Protein AF-A0A8X6FS69-F1 (afdb_monomer)

Structure (mmCIF, N/CA/C/O backbone):
data_AF-A0A8X6FS69-F1
#
_entry.id   AF-A0A8X6FS69-F1
#
loop_
_atom_site.group_PDB
_atom_site.id
_atom_site.type_symbol
_atom_site.label_atom_id
_atom_site.label_alt_id
_atom_site.label_comp_id
_atom_site.label_asym_id
_atom_site.label_entity_id
_atom_site.label_seq_id
_atom_site.pdbx_PDB_ins_code
_atom_site.Cartn_x
_atom_site.Cartn_y
_atom_site.Cartn_z
_atom_site.occupancy
_atom_site.B_iso_or_equiv
_atom_site.auth_seq_id
_atom_site.auth_comp_id
_atom_site.auth_asym_id
_atom_site.auth_atom_id
_atom_site.pdbx_PDB_model_num
ATOM 1 N N . MET A 1 1 ? 28.037 34.145 1.547 1.00 61.59 1 MET A N 1
ATOM 2 C CA . MET A 1 1 ? 29.181 33.397 0.979 1.00 61.59 1 MET A CA 1
ATOM 3 C C . MET A 1 1 ? 28.769 32.891 -0.392 1.00 61.59 1 MET A C 1
ATOM 5 O O . MET A 1 1 ? 27.636 32.428 -0.486 1.00 61.59 1 MET A O 1
ATOM 9 N N . PRO A 1 2 ? 29.599 33.020 -1.438 1.00 73.75 2 PRO A N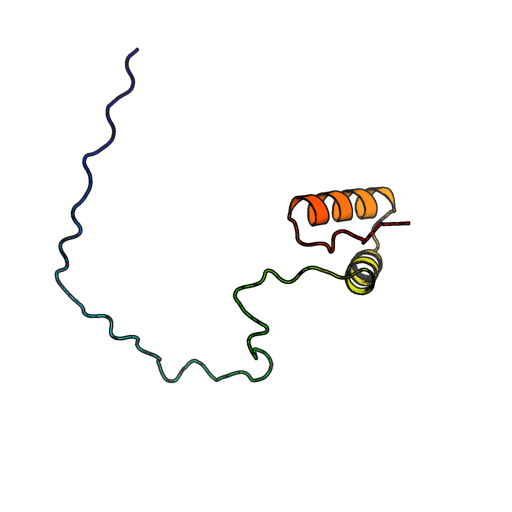 1
ATOM 10 C CA . PRO A 1 2 ? 29.268 32.460 -2.743 1.00 73.75 2 PRO A CA 1
ATOM 11 C C . PRO A 1 2 ? 29.399 30.932 -2.715 1.00 73.75 2 PRO A C 1
ATOM 13 O O . PRO A 1 2 ? 30.211 30.385 -1.966 1.00 73.75 2 PRO A O 1
ATOM 16 N N . ILE A 1 3 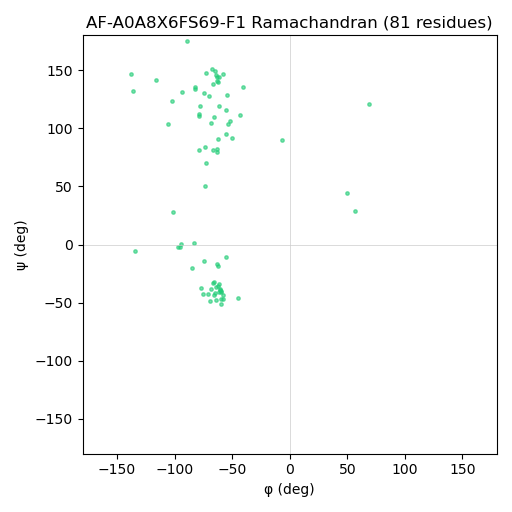? 28.563 30.261 -3.503 1.00 73.62 3 ILE A N 1
ATOM 17 C CA . ILE A 1 3 ? 28.561 28.804 -3.647 1.00 73.62 3 ILE A CA 1
ATOM 18 C C . ILE A 1 3 ? 29.663 28.431 -4.656 1.00 73.62 3 ILE A C 1
ATOM 20 O O . ILE A 1 3 ? 29.772 29.118 -5.673 1.00 73.62 3 ILE A O 1
ATOM 24 N N . PRO A 1 4 ? 30.487 27.397 -4.401 1.00 79.31 4 PRO A N 1
ATOM 25 C CA . PRO A 1 4 ? 31.486 26.929 -5.361 1.00 79.31 4 PRO A CA 1
ATOM 26 C C . PRO A 1 4 ? 30.845 26.425 -6.659 1.00 79.31 4 PRO A C 1
ATOM 28 O O . PRO A 1 4 ? 29.826 25.734 -6.620 1.00 79.31 4 PRO A O 1
ATOM 31 N N . ASP A 1 5 ? 31.461 26.746 -7.798 1.00 79.75 5 ASP A N 1
ATOM 32 C CA . ASP A 1 5 ? 31.005 26.282 -9.108 1.00 79.75 5 ASP A CA 1
ATOM 33 C C . ASP A 1 5 ? 31.091 24.756 -9.242 1.00 79.75 5 ASP A C 1
ATOM 35 O O . ASP A 1 5 ? 31.989 24.099 -8.708 1.00 79.75 5 ASP A O 1
ATOM 39 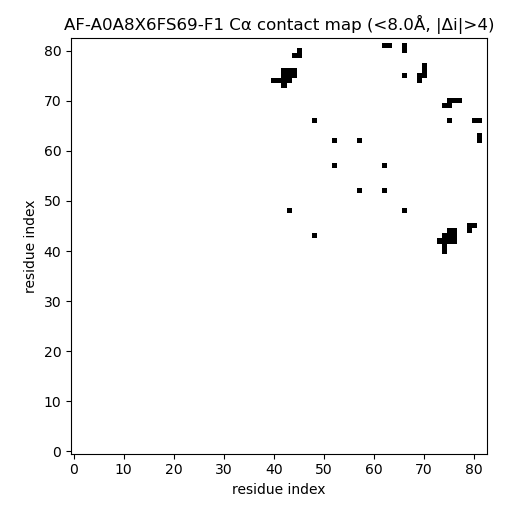N N . HIS A 1 6 ? 30.137 24.192 -9.982 1.00 75.50 6 HIS A N 1
ATOM 40 C CA . HIS A 1 6 ? 30.065 22.760 -10.241 1.00 75.50 6 HIS A CA 1
ATOM 41 C C . HIS A 1 6 ? 31.242 22.284 -11.117 1.00 75.50 6 HIS A C 1
ATOM 43 O O . HIS A 1 6 ? 31.760 23.042 -11.944 1.00 75.50 6 HIS A O 1
ATOM 49 N N . PRO A 1 7 ? 31.672 21.018 -10.973 1.00 79.19 7 PRO A N 1
ATOM 50 C CA . PRO A 1 7 ? 32.739 20.459 -11.794 1.00 79.19 7 PRO A CA 1
ATOM 51 C C . PRO A 1 7 ? 32.361 20.450 -13.281 1.00 79.19 7 PRO A C 1
ATOM 53 O O . PRO A 1 7 ? 31.208 20.223 -13.651 1.00 79.19 7 PRO A O 1
ATOM 56 N N . LYS A 1 8 ? 33.354 20.684 -14.147 1.00 80.69 8 LYS A N 1
ATOM 57 C CA . LYS A 1 8 ? 33.176 20.666 -15.605 1.00 80.69 8 LYS A CA 1
ATOM 58 C C . LYS A 1 8 ? 32.762 19.267 -16.071 1.00 80.69 8 LYS A C 1
ATOM 60 O O . LYS A 1 8 ? 33.222 18.268 -15.521 1.00 80.69 8 LYS A O 1
ATOM 65 N N . LYS A 1 9 ? 31.897 19.217 -17.090 1.00 76.88 9 LYS A N 1
ATOM 66 C CA . LYS A 1 9 ? 31.387 17.974 -17.684 1.00 76.88 9 LYS A CA 1
ATOM 67 C C . LYS A 1 9 ? 32.549 17.076 -18.106 1.00 76.88 9 LYS A C 1
ATOM 69 O O . LYS A 1 9 ? 33.454 17.519 -18.808 1.00 76.88 9 LYS A O 1
ATOM 74 N N . TYR A 1 10 ? 32.499 15.831 -17.664 1.00 67.38 10 TYR A N 1
ATOM 75 C CA . TYR A 1 10 ? 33.413 14.774 -18.067 1.00 67.38 10 TYR A CA 1
ATOM 76 C C . TYR A 1 10 ? 32.997 14.280 -19.456 1.00 67.38 10 TYR A C 1
ATOM 78 O O . TYR A 1 10 ? 31.872 13.814 -19.638 1.00 67.38 10 TYR A O 1
ATOM 86 N N . GLU A 1 11 ? 33.891 14.399 -20.438 1.00 70.44 11 GLU A N 1
ATOM 87 C CA . GLU A 1 11 ? 33.788 13.636 -21.680 1.00 70.44 11 GLU A CA 1
ATOM 88 C C . GLU A 1 11 ? 34.288 12.226 -21.388 1.00 70.44 11 GLU A C 1
ATOM 90 O O . GLU A 1 11 ? 35.456 12.010 -21.065 1.00 70.44 11 GLU A O 1
ATOM 95 N N . ILE A 1 12 ? 33.368 11.269 -21.440 1.00 71.00 12 ILE A N 1
ATOM 96 C CA . ILE A 1 12 ? 33.698 9.853 -21.345 1.00 71.00 12 ILE A CA 1
ATOM 97 C C . ILE A 1 12 ? 34.450 9.509 -22.631 1.00 71.00 12 ILE A C 1
ATOM 99 O O . ILE A 1 12 ? 33.849 9.414 -23.703 1.00 71.00 12 ILE A O 1
ATOM 103 N N . VAL A 1 13 ? 35.770 9.366 -22.532 1.00 62.56 13 VAL A N 1
ATOM 104 C CA . VAL A 1 13 ? 36.587 8.813 -23.612 1.00 62.56 13 VAL A CA 1
ATOM 105 C C . VAL A 1 13 ? 36.167 7.352 -23.764 1.00 62.56 13 VAL A C 1
ATOM 107 O O . VAL A 1 13 ? 36.386 6.544 -22.863 1.00 62.56 13 VAL A O 1
ATOM 110 N N . LYS A 1 14 ? 35.490 7.040 -24.875 1.00 62.00 14 LYS A N 1
ATOM 111 C CA . LYS A 1 14 ? 35.093 5.680 -25.262 1.00 62.00 14 LYS A CA 1
ATOM 112 C C . LYS A 1 14 ? 36.321 4.899 -25.726 1.00 62.00 14 LYS A C 1
ATOM 114 O O . LYS A 1 14 ? 36.467 4.625 -26.911 1.00 62.00 14 LYS A O 1
ATOM 119 N N . ASP A 1 15 ? 37.195 4.566 -24.794 1.00 64.69 15 ASP A N 1
ATOM 120 C CA . ASP A 1 15 ? 38.274 3.619 -25.029 1.00 64.69 15 ASP A CA 1
ATOM 121 C C . ASP A 1 15 ? 37.910 2.303 -24.322 1.00 64.69 15 ASP A C 1
ATOM 123 O O . ASP A 1 15 ? 38.044 2.194 -23.105 1.00 64.69 15 ASP A O 1
ATOM 127 N N . TYR A 1 16 ? 37.479 1.327 -25.142 1.00 56.28 16 TYR A N 1
ATOM 128 C CA . TYR A 1 16 ? 37.248 -0.109 -24.866 1.00 56.28 16 TYR A CA 1
ATOM 129 C C . TYR A 1 16 ? 36.049 -0.405 -23.933 1.00 56.28 16 TYR A C 1
ATOM 131 O O . TYR A 1 16 ? 36.011 0.058 -22.804 1.00 56.28 16 TYR A O 1
ATOM 139 N N . VAL A 1 17 ? 35.005 -1.163 -24.279 1.00 52.59 17 VAL A N 1
ATOM 140 C CA . VAL A 1 17 ? 34.746 -2.214 -25.275 1.00 52.59 17 VAL A CA 1
ATOM 141 C C . VAL A 1 17 ? 33.356 -1.941 -25.866 1.00 52.59 17 VAL A C 1
ATOM 143 O O . VAL A 1 17 ? 32.475 -1.434 -25.175 1.00 52.59 17 VAL A O 1
ATOM 146 N N . GLU A 1 18 ? 33.159 -2.247 -27.145 1.00 53.81 18 GLU A N 1
ATOM 147 C CA . GLU A 1 18 ? 31.825 -2.410 -27.719 1.00 53.81 18 GLU A CA 1
ATOM 148 C C . GLU A 1 18 ? 31.173 -3.587 -26.985 1.00 53.81 18 GLU A C 1
ATOM 150 O O . GLU A 1 18 ? 31.404 -4.746 -27.318 1.00 53.81 18 GLU A O 1
ATOM 155 N N . GLU A 1 19 ? 30.459 -3.303 -25.894 1.00 50.62 19 GLU A N 1
ATOM 156 C CA . GLU A 1 19 ? 29.511 -4.249 -25.319 1.00 50.62 19 GLU A CA 1
ATOM 157 C C . GLU A 1 19 ? 28.391 -4.386 -26.356 1.00 50.62 19 GLU A C 1
ATOM 159 O O . GLU A 1 19 ? 27.357 -3.722 -26.288 1.00 50.62 19 GLU A O 1
ATOM 164 N N . GLU A 1 20 ? 28.642 -5.219 -27.374 1.00 52.44 20 GLU A N 1
ATOM 165 C CA . GLU A 1 20 ? 27.582 -5.996 -27.998 1.00 52.44 20 GLU A CA 1
ATOM 166 C C . GLU A 1 20 ? 26.688 -6.495 -26.866 1.00 52.44 20 GLU A C 1
ATOM 168 O O . GLU A 1 20 ? 27.194 -6.934 -25.828 1.00 52.44 20 GLU A O 1
ATOM 173 N N . GLU A 1 21 ? 25.374 -6.395 -27.050 1.00 52.41 21 GLU A N 1
ATOM 174 C CA . GLU A 1 21 ? 24.392 -7.032 -26.186 1.00 52.41 21 GLU A CA 1
ATOM 175 C C . GLU A 1 21 ? 24.771 -8.508 -26.034 1.00 52.41 21 GLU A C 1
ATOM 177 O O . GLU A 1 21 ? 24.385 -9.366 -26.830 1.00 52.41 21 GLU A O 1
ATOM 182 N N . PHE A 1 22 ? 25.558 -8.825 -25.007 1.00 41.94 22 PHE A N 1
ATOM 183 C CA . PHE A 1 22 ? 25.791 -10.188 -24.600 1.00 41.94 22 PHE A CA 1
ATOM 184 C C . PHE A 1 22 ? 24.495 -10.620 -23.934 1.00 41.94 22 PHE A C 1
ATOM 186 O O . PHE A 1 22 ? 24.338 -10.573 -22.712 1.00 41.94 22 PHE A O 1
ATOM 193 N N . ILE A 1 23 ? 23.546 -11.046 -24.768 1.00 53.06 23 ILE A N 1
ATOM 194 C CA . ILE A 1 23 ? 22.521 -12.002 -24.382 1.00 53.06 23 ILE A CA 1
ATOM 195 C C . ILE A 1 23 ? 23.299 -13.273 -24.040 1.00 53.06 23 ILE A C 1
ATOM 197 O O . ILE A 1 23 ? 23.480 -14.178 -24.856 1.00 53.06 23 ILE A O 1
ATOM 201 N N . GLY A 1 24 ? 23.872 -13.297 -22.839 1.00 44.97 24 GLY A N 1
ATOM 202 C CA . GLY A 1 24 ? 24.516 -14.484 -22.324 1.00 44.97 24 GLY A CA 1
ATOM 203 C C . GLY A 1 24 ? 23.495 -15.619 -22.292 1.00 44.97 24 GLY A C 1
ATOM 204 O O . GLY A 1 24 ? 22.315 -15.367 -22.027 1.00 44.97 24 GLY A O 1
ATOM 205 N N . PRO A 1 25 ? 23.911 -16.877 -22.506 1.00 51.19 25 PRO A N 1
ATOM 206 C CA . PRO A 1 25 ? 23.036 -18.046 -22.411 1.00 51.19 25 PRO A CA 1
ATOM 207 C C . PRO A 1 25 ? 22.712 -18.378 -20.939 1.00 51.19 25 PRO A C 1
ATOM 209 O O . PRO A 1 25 ? 22.902 -19.500 -20.479 1.00 51.19 25 PRO A O 1
ATOM 212 N N . GLY A 1 26 ? 22.281 -17.372 -20.179 1.00 51.31 26 GLY A N 1
ATOM 213 C CA . GLY A 1 26 ? 21.951 -17.432 -18.758 1.00 51.31 26 GLY A CA 1
ATOM 214 C C . GLY A 1 26 ? 20.637 -16.737 -18.402 1.00 51.31 26 GLY A C 1
ATOM 215 O O . GLY A 1 26 ? 20.188 -16.868 -17.270 1.00 51.31 26 GLY A O 1
ATOM 216 N N . ALA A 1 27 ? 19.977 -16.059 -19.347 1.00 57.53 27 ALA A N 1
ATOM 217 C CA . ALA A 1 27 ? 18.550 -15.801 -19.224 1.00 57.53 27 ALA A CA 1
ATOM 218 C C . ALA A 1 27 ? 17.831 -17.095 -19.619 1.00 57.53 27 ALA A C 1
ATOM 220 O O . ALA A 1 27 ? 17.425 -17.276 -20.767 1.00 57.53 27 ALA A O 1
ATOM 221 N N . SER A 1 28 ? 17.738 -18.041 -1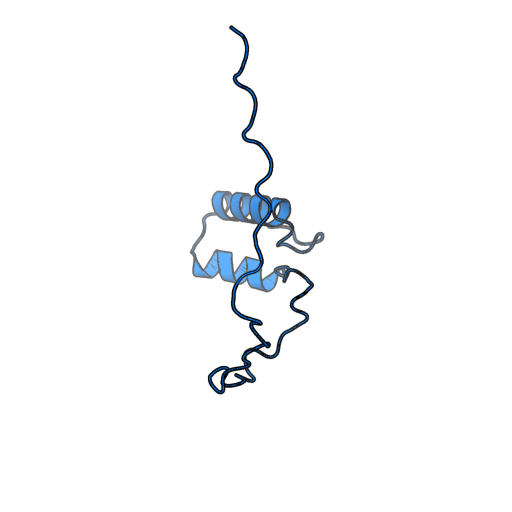8.680 1.00 59.19 28 SER A N 1
ATOM 222 C CA . SER A 1 28 ? 16.682 -19.045 -18.739 1.00 59.19 28 SER A CA 1
ATOM 223 C C . SER A 1 28 ? 15.389 -18.253 -18.839 1.00 59.19 28 SER A C 1
ATOM 225 O O . SER A 1 28 ? 14.997 -17.603 -17.875 1.00 59.19 28 SER A O 1
ATOM 227 N N . HIS A 1 29 ? 14.832 -18.204 -20.045 1.00 59.06 29 HIS A N 1
ATOM 228 C CA . HIS A 1 29 ? 13.520 -17.657 -20.319 1.00 59.06 29 HIS A CA 1
ATOM 229 C C . HIS A 1 29 ? 12.558 -18.417 -19.413 1.00 59.06 29 HIS A C 1
ATOM 231 O O . HIS A 1 29 ? 12.230 -19.572 -19.681 1.00 59.06 29 HIS A O 1
ATOM 237 N N . ASP A 1 30 ? 12.273 -17.824 -18.260 1.00 59.19 30 ASP A N 1
ATOM 238 C CA . ASP A 1 30 ? 11.301 -18.339 -17.325 1.00 59.19 30 ASP A CA 1
ATOM 239 C C . ASP A 1 30 ? 9.947 -17.930 -17.904 1.00 59.19 30 ASP A C 1
ATOM 241 O O . ASP A 1 30 ? 9.678 -16.728 -17.973 1.00 59.19 30 ASP A O 1
ATOM 245 N N . PRO A 1 31 ? 9.134 -18.874 -18.402 1.00 59.53 31 PRO A N 1
ATOM 246 C CA . PRO A 1 31 ? 7.821 -18.546 -18.942 1.00 59.53 31 PRO A CA 1
ATOM 247 C C . PRO A 1 31 ? 6.888 -17.964 -17.865 1.00 59.53 31 PRO A C 1
ATOM 249 O O . PRO A 1 31 ? 5.915 -17.308 -18.209 1.00 59.53 31 PRO A O 1
ATOM 252 N N . ASP A 1 32 ? 7.187 -18.118 -16.565 1.00 60.81 32 ASP A N 1
ATOM 253 C CA . ASP A 1 32 ? 6.449 -17.408 -15.502 1.00 60.81 32 ASP A CA 1
ATOM 254 C C . ASP A 1 32 ? 6.820 -15.916 -15.413 1.00 60.81 32 ASP A C 1
ATOM 256 O O . ASP A 1 32 ? 6.115 -15.131 -14.777 1.00 60.81 32 ASP A O 1
ATOM 260 N N . LEU A 1 33 ? 7.920 -15.507 -16.052 1.00 57.12 33 LEU A N 1
ATOM 261 C CA . LEU A 1 33 ? 8.313 -14.112 -16.247 1.00 57.12 33 LEU A CA 1
ATOM 262 C C . LEU A 1 33 ? 7.985 -13.643 -17.667 1.00 57.12 33 LEU A C 1
ATOM 264 O O . LEU A 1 33 ? 8.666 -12.754 -18.189 1.00 57.12 33 LEU A O 1
ATOM 268 N N . ASP A 1 34 ? 6.966 -14.235 -18.299 1.00 58.41 34 ASP A N 1
ATOM 269 C CA . ASP A 1 34 ? 6.332 -13.643 -19.468 1.00 58.41 34 ASP A CA 1
ATOM 270 C C . ASP A 1 34 ? 5.954 -12.209 -19.097 1.00 58.41 34 ASP A C 1
ATOM 272 O O . ASP A 1 34 ? 5.090 -11.937 -18.264 1.00 58.41 34 ASP A O 1
ATOM 276 N N . ALA A 1 35 ? 6.736 -11.293 -19.655 1.00 58.97 35 ALA A N 1
ATOM 277 C CA . ALA A 1 35 ? 6.712 -9.874 -19.405 1.00 58.97 35 ALA A CA 1
ATOM 278 C C . ALA A 1 35 ? 5.362 -9.298 -19.849 1.00 58.97 35 ALA A C 1
ATOM 280 O O . ALA A 1 35 ? 5.246 -8.753 -20.946 1.00 58.97 35 ALA A O 1
ATOM 281 N N . GLU A 1 36 ? 4.346 -9.417 -18.990 1.00 60.59 36 GLU A N 1
ATOM 282 C CA . GLU A 1 36 ? 3.222 -8.486 -18.928 1.00 60.59 36 GLU A CA 1
ATOM 283 C C . GLU A 1 36 ? 3.830 -7.087 -19.039 1.00 60.59 36 GLU A C 1
ATOM 285 O O . GLU A 1 36 ? 4.624 -6.689 -18.185 1.00 60.59 36 GLU A O 1
ATOM 290 N N . ASP A 1 37 ? 3.556 -6.445 -20.174 1.00 60.81 37 ASP A N 1
ATOM 291 C CA . ASP A 1 37 ? 4.088 -5.176 -20.666 1.00 60.81 37 ASP A CA 1
ATOM 292 C C . ASP A 1 37 ? 4.975 -4.435 -19.644 1.00 60.81 37 ASP A C 1
ATOM 294 O O . ASP A 1 37 ? 4.494 -3.631 -18.846 1.00 60.81 37 ASP A O 1
ATOM 298 N N . LEU A 1 38 ? 6.292 -4.711 -19.651 1.00 62.59 38 LEU A N 1
ATOM 299 C CA . LEU A 1 38 ? 7.270 -4.132 -18.704 1.00 62.59 38 LEU A CA 1
ATOM 300 C C . LEU A 1 38 ? 7.269 -2.592 -18.692 1.00 62.59 38 LEU A C 1
ATOM 302 O O . LEU A 1 38 ? 7.908 -1.975 -17.837 1.00 62.59 38 LEU A O 1
ATOM 306 N N . ASN A 1 39 ? 6.585 -1.966 -19.651 1.00 66.75 39 ASN A N 1
ATOM 307 C CA . ASN A 1 39 ? 6.443 -0.525 -19.751 1.00 66.75 39 ASN A CA 1
ATOM 308 C C . ASN A 1 39 ? 5.293 0.054 -18.915 1.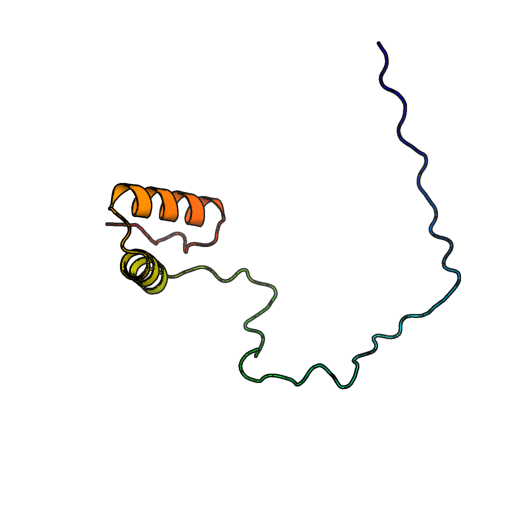00 66.75 39 ASN A C 1
ATOM 310 O O . ASN A 1 39 ? 5.345 1.255 -18.631 1.00 66.75 39 ASN A O 1
ATOM 314 N N . GLU A 1 40 ? 4.283 -0.725 -18.496 1.00 71.88 40 GLU A N 1
ATOM 315 C CA . GLU A 1 40 ? 3.221 -0.210 -17.620 1.00 71.88 40 GLU A CA 1
ATOM 316 C C . GLU A 1 40 ? 3.427 -0.653 -16.160 1.00 71.88 40 GLU A C 1
ATOM 318 O O . GLU A 1 40 ? 3.497 -1.846 -15.863 1.00 71.88 40 GLU A O 1
ATOM 323 N N . PRO A 1 41 ? 3.500 0.286 -15.195 1.00 77.06 41 PRO A N 1
ATOM 324 C CA . PRO A 1 41 ? 3.553 -0.083 -13.789 1.00 77.06 41 PRO A CA 1
ATOM 325 C C . PRO A 1 41 ? 2.282 -0.844 -13.399 1.00 77.06 41 PRO A C 1
ATOM 327 O O . PRO A 1 41 ? 1.174 -0.303 -13.458 1.00 77.06 41 PRO A O 1
ATOM 330 N N . ARG A 1 42 ? 2.451 -2.093 -12.950 1.00 81.50 42 ARG A N 1
ATOM 331 C CA . ARG A 1 42 ? 1.362 -2.935 -12.446 1.00 81.50 42 ARG A CA 1
ATOM 332 C C . ARG A 1 42 ? 0.624 -2.225 -11.308 1.00 81.50 42 ARG A C 1
ATOM 334 O O . ARG A 1 42 ? 1.192 -1.991 -10.240 1.00 81.50 42 ARG A O 1
ATOM 341 N N . ARG A 1 43 ? -0.654 -1.910 -11.527 1.00 89.50 43 ARG A N 1
ATOM 342 C CA . ARG A 1 43 ? -1.543 -1.343 -10.504 1.00 89.50 43 ARG A CA 1
ATOM 343 C C . ARG A 1 43 ? -2.314 -2.458 -9.805 1.00 89.50 43 ARG A C 1
ATOM 345 O O . ARG A 1 43 ? -2.921 -3.292 -10.466 1.00 89.50 43 ARG A O 1
ATOM 352 N N . LEU A 1 44 ? -2.324 -2.420 -8.479 1.00 88.81 44 LEU A N 1
ATOM 353 C CA . LEU A 1 44 ? -3.077 -3.326 -7.620 1.00 88.81 44 LEU A CA 1
ATOM 354 C C . LEU A 1 44 ? -4.583 -3.119 -7.791 1.00 88.81 44 LEU A C 1
ATOM 356 O O . LEU A 1 44 ? -5.070 -1.978 -7.828 1.00 88.81 44 LEU A O 1
ATOM 360 N N . ASN A 1 45 ? -5.309 -4.233 -7.843 1.00 89.69 45 ASN A N 1
ATOM 361 C CA . ASN A 1 45 ? -6.763 -4.272 -7.835 1.00 89.69 45 ASN A CA 1
ATOM 362 C C . ASN A 1 45 ? -7.341 -4.342 -6.394 1.00 89.69 45 ASN A C 1
ATOM 364 O O . ASN A 1 45 ? -6.611 -4.405 -5.405 1.00 89.69 45 ASN A O 1
ATOM 368 N N . GLN A 1 46 ? -8.672 -4.281 -6.252 1.00 88.69 46 GLN A N 1
ATOM 369 C CA . GLN A 1 46 ? -9.332 -4.280 -4.935 1.00 88.69 46 GLN A CA 1
ATOM 370 C C . GLN A 1 46 ? -9.167 -5.608 -4.183 1.00 88.69 46 GLN A C 1
ATOM 372 O O . GLN A 1 46 ? -9.106 -5.590 -2.953 1.00 88.69 46 GLN A O 1
ATOM 377 N N . ALA A 1 47 ? -9.123 -6.732 -4.904 1.00 89.50 47 ALA A N 1
ATOM 378 C CA . ALA A 1 47 ? -8.936 -8.052 -4.313 1.00 89.50 47 ALA A CA 1
ATOM 379 C C . ALA A 1 47 ? -7.512 -8.180 -3.766 1.00 89.50 47 ALA A C 1
ATOM 381 O O . ALA A 1 47 ? -7.356 -8.455 -2.588 1.00 89.50 47 ALA A O 1
ATOM 382 N N . GLU A 1 48 ? -6.498 -7.815 -4.552 1.00 90.94 48 GLU A N 1
ATOM 383 C CA . GLU A 1 48 ? -5.098 -7.833 -4.111 1.00 90.94 48 GLU A CA 1
ATOM 384 C C . GLU A 1 48 ? -4.854 -6.905 -2.913 1.00 90.94 48 GLU A C 1
ATOM 386 O O . GLU A 1 48 ? -4.122 -7.254 -1.991 1.00 90.94 48 GLU A O 1
ATOM 391 N N . LEU A 1 49 ? -5.482 -5.721 -2.889 1.00 90.44 49 LEU A N 1
ATOM 392 C CA . LEU A 1 49 ? -5.412 -4.836 -1.724 1.00 90.44 49 LEU A CA 1
ATOM 393 C C . LEU A 1 49 ? -6.078 -5.470 -0.494 1.00 90.44 49 LEU A C 1
ATOM 395 O O . LEU A 1 49 ? -5.561 -5.333 0.612 1.00 90.44 49 LEU A O 1
ATOM 399 N N . SER A 1 50 ? -7.234 -6.113 -0.677 1.00 90.12 50 SER A N 1
ATOM 400 C CA . SER A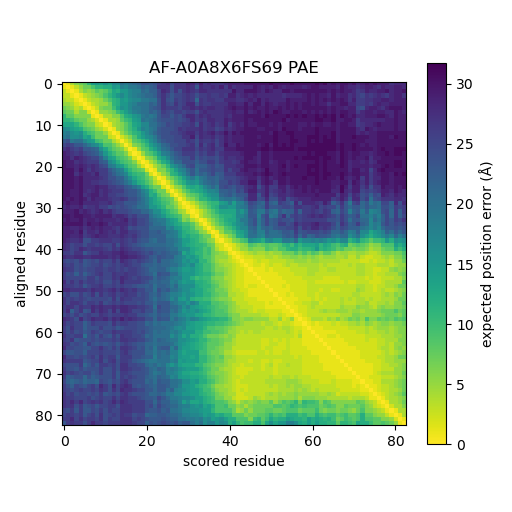 1 50 ? -7.957 -6.787 0.405 1.00 90.12 50 SER A CA 1
ATOM 401 C C . SER A 1 50 ? -7.146 -7.949 0.964 1.00 90.12 50 SER A C 1
ATOM 403 O O . SER A 1 50 ? -6.979 -8.020 2.179 1.00 90.12 50 SER A O 1
ATOM 405 N N . ASP A 1 51 ? -6.601 -8.789 0.085 1.00 91.69 51 ASP A N 1
ATOM 406 C CA . ASP A 1 51 ? -5.747 -9.922 0.434 1.00 91.69 51 ASP A CA 1
ATOM 407 C C . ASP A 1 51 ? -4.525 -9.436 1.213 1.00 91.69 51 ASP A C 1
ATOM 409 O O . ASP A 1 51 ? -4.214 -9.952 2.280 1.00 91.69 51 ASP A O 1
ATOM 413 N N . LEU A 1 52 ? -3.902 -8.339 0.776 1.00 89.88 52 LEU A N 1
ATOM 414 C CA . LEU A 1 52 ? -2.768 -7.751 1.484 1.00 89.88 52 LEU A CA 1
ATOM 415 C C . LEU A 1 52 ? -3.139 -7.239 2.888 1.00 89.88 52 LEU A C 1
ATOM 417 O O . LEU A 1 52 ? -2.338 -7.335 3.818 1.00 89.88 52 LEU A O 1
ATOM 421 N N . VAL A 1 53 ? -4.338 -6.675 3.059 1.00 91.06 53 VAL A N 1
ATOM 422 C CA . VAL A 1 53 ? -4.832 -6.221 4.370 1.00 91.06 53 VAL A CA 1
ATOM 423 C C . VAL A 1 53 ? -5.109 -7.407 5.293 1.00 91.06 53 VAL A C 1
ATOM 425 O O . VAL A 1 53 ? -4.817 -7.304 6.488 1.00 91.06 53 VAL A O 1
ATOM 428 N N . THR A 1 54 ? -5.640 -8.511 4.761 1.00 91.00 54 THR A N 1
ATOM 429 C CA . THR A 1 54 ? -5.924 -9.729 5.532 1.00 91.00 54 THR A CA 1
ATOM 430 C C . THR A 1 54 ? -4.664 -10.520 5.860 1.00 91.00 54 THR A C 1
ATOM 432 O O . THR A 1 54 ? -4.498 -10.930 7.003 1.00 91.00 54 THR A O 1
ATOM 435 N N . ASP A 1 55 ? -3.741 -10.669 4.912 1.00 93.50 55 ASP A N 1
ATOM 436 C CA . ASP A 1 55 ? -2.497 -11.428 5.085 1.00 93.50 55 ASP A CA 1
ATOM 437 C C . ASP A 1 55 ? -1.568 -10.777 6.115 1.00 93.50 55 ASP A C 1
ATOM 439 O O . ASP A 1 55 ? -0.828 -11.454 6.828 1.00 93.50 55 ASP A O 1
ATOM 443 N N . LEU A 1 56 ? -1.609 -9.445 6.201 1.00 89.75 56 LEU A N 1
ATOM 444 C CA . LEU A 1 56 ? -0.813 -8.661 7.145 1.00 89.75 56 LEU A CA 1
ATOM 445 C C . LEU A 1 56 ? -1.561 -8.331 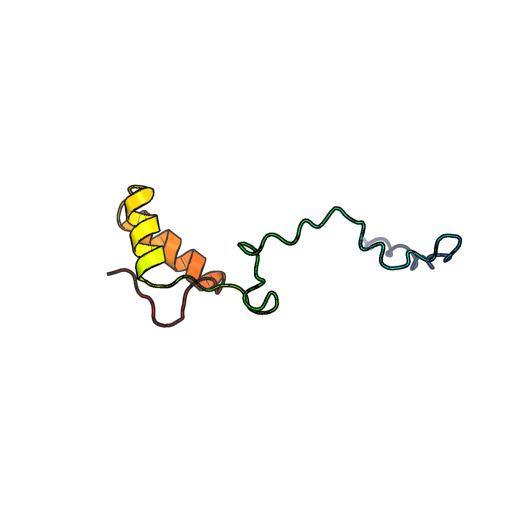8.444 1.00 89.75 56 LEU A C 1
ATOM 447 O O . LEU A 1 56 ? -0.997 -7.644 9.302 1.00 89.75 56 LEU A O 1
ATOM 451 N N . ASP A 1 57 ? -2.809 -8.789 8.586 1.00 91.56 57 ASP A N 1
ATOM 452 C CA . ASP A 1 57 ? -3.674 -8.548 9.747 1.00 91.56 57 ASP A CA 1
ATOM 453 C C . ASP A 1 57 ? -3.729 -7.054 10.141 1.00 91.56 57 ASP A C 1
ATOM 455 O O . ASP A 1 57 ? -3.589 -6.650 11.307 1.00 91.56 57 ASP A O 1
ATOM 459 N N . PHE A 1 58 ? -3.873 -6.171 9.142 1.00 89.50 58 PHE A N 1
ATOM 460 C CA . PHE A 1 58 ? -3.800 -4.736 9.396 1.00 89.50 58 PHE A CA 1
ATOM 461 C C . PHE A 1 58 ? -5.060 -4.198 10.094 1.00 89.50 58 PHE A C 1
ATOM 463 O O . PHE A 1 58 ? -6.173 -4.354 9.593 1.00 89.50 58 PHE A O 1
ATOM 470 N N . PRO A 1 59 ? -4.917 -3.434 11.198 1.00 90.12 59 PRO A N 1
ATOM 471 C CA . PRO A 1 59 ? -6.036 -2.692 11.763 1.00 90.12 59 PRO A CA 1
ATOM 472 C C . PRO A 1 59 ? -6.506 -1.611 10.779 1.00 90.12 59 PRO A C 1
ATOM 474 O O . PRO A 1 59 ? -5.688 -1.020 10.067 1.00 90.12 59 PRO A O 1
ATOM 477 N N . LYS A 1 60 ? -7.809 -1.288 10.797 1.00 87.38 60 LYS A N 1
ATOM 478 C CA . LYS A 1 60 ? -8.467 -0.392 9.823 1.00 87.38 60 LYS A CA 1
ATOM 479 C C . LYS A 1 60 ? -7.683 0.893 9.526 1.00 87.38 60 LYS A C 1
ATOM 481 O O . LYS A 1 60 ? -7.455 1.221 8.370 1.00 87.38 60 LYS A O 1
ATOM 486 N N . GLN A 1 61 ? -7.184 1.573 10.560 1.00 90.88 61 GLN A N 1
ATOM 487 C CA . GLN A 1 61 ? -6.419 2.818 10.400 1.00 90.88 61 GLN A CA 1
ATOM 488 C C . GLN A 1 61 ? -5.117 2.638 9.600 1.00 90.88 61 GLN A C 1
ATOM 490 O O . GLN A 1 61 ? -4.719 3.527 8.849 1.00 90.88 61 GLN A O 1
ATOM 495 N N . LYS A 1 62 ? -4.434 1.497 9.756 1.00 91.75 62 LYS A N 1
ATOM 496 C CA . LYS A 1 62 ? -3.209 1.194 9.003 1.00 91.75 62 LYS A CA 1
ATOM 497 C C . LYS A 1 62 ? -3.528 0.773 7.573 1.00 91.75 62 LYS A C 1
ATOM 499 O O . LYS A 1 62 ? -2.809 1.187 6.671 1.00 91.75 62 LYS A O 1
ATOM 504 N N . ALA A 1 63 ? -4.609 0.021 7.369 1.00 91.44 63 ALA A N 1
ATOM 505 C CA . ALA A 1 63 ? -5.097 -0.316 6.035 1.00 91.44 63 ALA A CA 1
ATOM 506 C C . ALA A 1 63 ? -5.446 0.958 5.241 1.00 91.44 63 ALA A C 1
ATOM 508 O O . ALA A 1 63 ? -4.967 1.147 4.124 1.00 91.44 63 ALA A O 1
ATOM 509 N N . GLU A 1 64 ? -6.180 1.894 5.850 1.00 91.00 64 GLU A N 1
ATOM 510 C CA . GLU A 1 64 ? -6.488 3.202 5.255 1.00 91.00 64 GLU A CA 1
ATOM 511 C C . GLU A 1 64 ? -5.215 3.987 4.904 1.00 91.00 64 GLU A C 1
ATOM 513 O O . GLU A 1 64 ? -5.077 4.472 3.778 1.00 91.00 64 GLU A O 1
ATOM 518 N N . LEU A 1 65 ? -4.237 4.054 5.814 1.00 93.56 65 LEU A N 1
ATOM 519 C CA . LEU A 1 65 ? -2.961 4.717 5.536 1.00 93.56 65 LEU A CA 1
ATOM 520 C C . LEU A 1 65 ? -2.199 4.051 4.377 1.00 93.56 65 LEU A C 1
ATOM 522 O O . LEU A 1 65 ? -1.646 4.755 3.528 1.00 93.56 65 LEU A O 1
ATOM 526 N N . LEU A 1 66 ? -2.193 2.717 4.325 1.00 91.38 66 LEU A N 1
ATOM 527 C CA . LEU A 1 66 ? -1.581 1.945 3.247 1.00 91.38 66 LEU A CA 1
ATOM 528 C C . LEU A 1 66 ? -2.230 2.283 1.903 1.00 91.38 66 LEU A C 1
ATOM 530 O O . LEU A 1 66 ? -1.517 2.650 0.971 1.00 91.38 66 LEU A O 1
ATOM 534 N N . SER A 1 67 ? -3.563 2.239 1.805 1.00 89.69 67 SER A N 1
ATOM 535 C CA . SER A 1 67 ? -4.251 2.601 0.556 1.00 89.69 67 SER A CA 1
ATOM 536 C C . SER A 1 67 ? -3.975 4.032 0.125 1.00 89.69 67 SER A C 1
ATOM 538 O O . SER A 1 67 ? -3.733 4.270 -1.056 1.00 89.69 67 SER A O 1
ATOM 540 N N . SER A 1 68 ? -3.925 4.975 1.072 1.00 90.50 68 SER A N 1
ATOM 541 C CA . SER A 1 68 ? -3.577 6.363 0.778 1.00 90.50 68 SER A CA 1
ATOM 542 C C . SER A 1 68 ? -2.177 6.467 0.168 1.00 90.50 68 SER A C 1
ATOM 544 O O . SER A 1 68 ? -1.984 7.205 -0.800 1.00 90.50 68 SER A O 1
ATOM 546 N N . LYS A 1 69 ? -1.201 5.698 0.672 1.00 92.69 69 LYS A N 1
ATOM 547 C CA . LYS A 1 69 ? 0.148 5.662 0.085 1.00 92.69 69 LYS A CA 1
ATOM 548 C C . LYS A 1 69 ? 0.207 4.962 -1.262 1.00 92.69 69 LYS A C 1
ATOM 550 O O . LYS A 1 69 ? 0.819 5.509 -2.174 1.00 92.69 69 LYS A O 1
ATOM 555 N N . LEU A 1 70 ? -0.466 3.828 -1.421 1.00 91.31 70 LEU A N 1
ATOM 556 C CA . LEU A 1 70 ? -0.535 3.127 -2.705 1.00 91.31 70 LEU A CA 1
ATOM 557 C C . LEU A 1 70 ? -1.185 3.999 -3.787 1.00 91.31 70 LEU A C 1
ATOM 559 O O . LEU A 1 70 ? -0.707 4.036 -4.920 1.00 91.31 70 LEU A O 1
ATOM 563 N N . GLN A 1 71 ? -2.211 4.772 -3.426 1.00 89.62 71 GLN A N 1
ATOM 564 C CA . GLN A 1 71 ? -2.828 5.746 -4.321 1.00 89.62 71 GLN A CA 1
ATOM 565 C C . GLN A 1 71 ? -1.864 6.890 -4.672 1.00 89.62 71 GLN A C 1
ATOM 567 O O . GLN A 1 71 ? -1.758 7.261 -5.839 1.00 89.62 71 GLN A O 1
ATOM 572 N N . GLN A 1 72 ? -1.124 7.428 -3.694 1.00 90.56 72 GLN A N 1
ATOM 573 C CA . GLN A 1 72 ? -0.109 8.467 -3.933 1.00 90.56 72 GLN A CA 1
ATOM 574 C C . GLN A 1 72 ? 1.024 7.998 -4.850 1.00 90.56 72 GLN A C 1
ATOM 576 O O . GLN A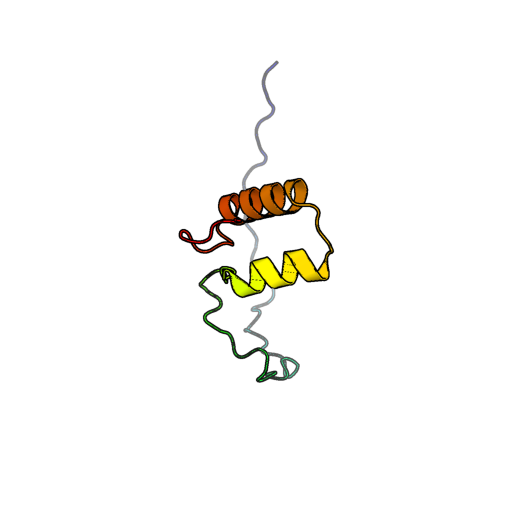 1 72 ? 1.548 8.795 -5.625 1.00 90.56 72 GLN A O 1
ATOM 581 N N . TRP A 1 73 ? 1.393 6.722 -4.779 1.00 91.69 73 TRP A N 1
ATOM 582 C CA . TRP A 1 73 ? 2.410 6.123 -5.642 1.00 91.69 73 TRP A CA 1
ATOM 583 C C . TRP A 1 73 ? 1.876 5.681 -7.008 1.00 91.69 73 TRP A C 1
ATOM 585 O O . TRP A 1 73 ? 2.646 5.158 -7.807 1.00 91.69 73 TRP A O 1
ATOM 595 N N . ASN A 1 74 ? 0.585 5.900 -7.298 1.00 90.25 74 ASN A N 1
ATOM 596 C CA . ASN A 1 74 ? -0.073 5.431 -8.523 1.00 90.25 74 ASN A CA 1
ATOM 597 C C . ASN A 1 74 ? 0.033 3.902 -8.710 1.00 90.25 74 ASN A C 1
ATOM 599 O O . ASN A 1 74 ? 0.042 3.405 -9.834 1.00 90.25 74 ASN A O 1
ATOM 603 N N . LEU A 1 75 ? 0.113 3.164 -7.597 1.00 89.56 75 LEU A N 1
ATOM 604 C CA . LEU A 1 75 ? 0.155 1.699 -7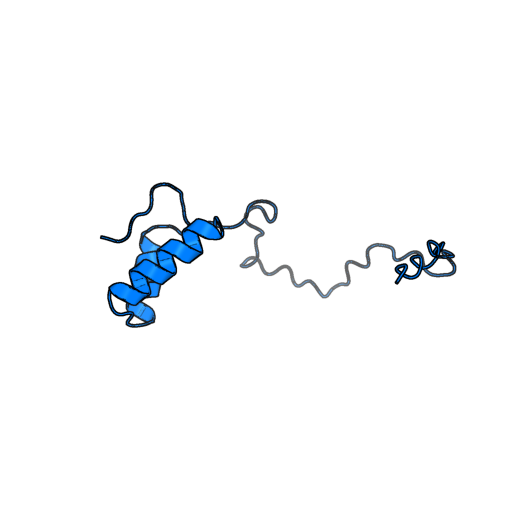.560 1.00 89.56 75 LEU A CA 1
ATOM 605 C C . LEU A 1 75 ? -1.227 1.085 -7.338 1.00 89.56 75 LEU A C 1
ATOM 607 O O . LEU A 1 75 ? -1.350 -0.130 -7.287 1.00 89.56 75 LEU A O 1
ATOM 611 N N . LEU A 1 76 ? -2.261 1.906 -7.173 1.00 90.31 76 LEU A N 1
ATOM 612 C CA . LEU A 1 76 ? -3.641 1.484 -6.969 1.00 90.31 76 LEU A CA 1
ATOM 613 C C . LEU A 1 76 ? -4.489 1.964 -8.150 1.00 90.31 76 LEU A C 1
ATOM 615 O O . LEU A 1 76 ? -4.297 3.088 -8.625 1.00 90.31 76 LEU A O 1
ATOM 619 N N . LEU A 1 77 ? -5.453 1.165 -8.608 1.00 86.56 77 LEU A N 1
ATOM 620 C CA . LEU A 1 77 ? -6.416 1.647 -9.603 1.00 86.56 77 LEU A CA 1
ATOM 621 C C . LEU A 1 77 ? -7.255 2.796 -9.020 1.00 86.56 77 LEU A C 1
ATOM 623 O O . LEU A 1 77 ? -7.662 2.777 -7.859 1.00 86.56 77 LEU A O 1
ATOM 627 N N . SER A 1 78 ? -7.537 3.804 -9.845 1.00 79.94 78 SER A N 1
ATOM 628 C CA . SER A 1 78 ? -8.140 5.079 -9.422 1.00 79.94 78 SER A CA 1
ATOM 629 C C . SER A 1 78 ? -9.540 4.963 -8.805 1.00 79.94 78 SER A C 1
ATOM 631 O O . SER A 1 78 ? -9.990 5.885 -8.126 1.00 79.94 78 SER A O 1
ATOM 633 N N . TYR A 1 79 ? -10.230 3.846 -9.032 1.00 78.88 79 TYR A N 1
ATOM 634 C CA . TYR A 1 79 ? -11.585 3.586 -8.547 1.00 78.88 79 TYR A CA 1
ATOM 635 C C . TYR A 1 79 ? -11.639 2.758 -7.252 1.00 78.88 79 TYR A C 1
ATOM 637 O O . TYR A 1 79 ? -12.730 2.517 -6.735 1.00 78.88 79 TYR A O 1
ATOM 645 N N . ILE A 1 80 ? -10.496 2.322 -6.722 1.00 81.19 80 ILE A N 1
ATOM 646 C CA . ILE A 1 80 ? -10.425 1.463 -5.534 1.00 81.19 80 ILE A CA 1
ATOM 647 C C . ILE A 1 80 ? -10.546 2.316 -4.272 1.00 81.19 80 ILE A C 1
ATOM 649 O O . ILE A 1 80 ? -9.902 3.359 -4.142 1.00 81.19 80 ILE A O 1
ATOM 653 N N . LYS A 1 81 ? -11.386 1.870 -3.333 1.00 71.94 81 LYS A N 1
ATOM 654 C CA . LYS A 1 81 ? -11.618 2.533 -2.046 1.00 71.94 81 LYS A CA 1
ATOM 655 C C . LYS A 1 81 ? -11.637 1.493 -0.934 1.00 71.94 81 LYS A C 1
ATOM 657 O O . LYS A 1 81 ? -12.358 0.506 -1.026 1.00 71.94 81 LYS A O 1
ATOM 662 N N . ILE A 1 82 ? -10.902 1.751 0.145 1.00 66.94 82 ILE A N 1
ATOM 663 C CA . ILE A 1 82 ? -11.061 0.975 1.379 1.00 66.94 82 ILE A CA 1
ATOM 664 C C . ILE A 1 82 ? -12.412 1.335 2.004 1.00 66.94 82 ILE A C 1
ATOM 666 O O . ILE A 1 82 ? -12.715 2.517 2.170 1.00 66.94 82 ILE A O 1
ATOM 670 N N . THR A 1 83 ? -13.222 0.315 2.302 1.00 58.84 83 THR A N 1
ATOM 671 C CA . THR A 1 83 ? -14.541 0.439 2.950 1.00 58.84 83 THR A CA 1
ATOM 672 C C . THR A 1 83 ? -14.446 -0.035 4.402 1.00 58.84 83 THR A C 1
ATOM 674 O O . THR A 1 83 ? -13.838 -1.102 4.615 1.00 58.84 83 THR A O 1
#

Organism: Trichonephila clavata (NCBI:txid2740835)

Foldseek 3Di:
DDDDDDDDDDDDPPDDDPPDPCPDPPPPVDVVPPPPPVPDQAADEQVRLVCVCVVVVPDPVVSQVVVVVCVVVVNHPPPHDDD

Sequence (83 aa):
MPIPDHPKKYEIVKDYVEEEEFIGPGASHDPDLDAEDLNEPRRLNQAELSDLVTDLDFPKQKAELLSSKLQQWNLLLSYIKIT

pLDDT: mean 75.34, std 15.21, range [41.94, 93.56]

Mean predicted aligned error: 17.04 Å

Secondary structure (DSSP, 8-state):
-PPPPPPPPP-----S--------TT----GGG--S-TTS---B-HHHHHHHHHHTT--HHHHHHHHHHHHHTT-B-TT----

Solvent-accessible surface area (backbone atoms only — not comparable to full-atom values): 5720 Å² total; per-residue (Å²): 133,86,80,83,82,78,82,78,85,79,79,80,76,92,73,85,73,88,76,64,86,75,80,57,102,72,75,74,82,49,76,91,64,61,68,72,59,85,84,58,80,79,52,44,52,66,64,60,53,48,50,53,34,60,78,66,68,49,55,69,73,56,41,52,53,49,51,55,49,35,48,74,69,61,36,35,49,92,86,63,74,92,128

Radius of gyration: 22.89 Å; Cα contacts (8 Å, |Δi|>4): 29; chains: 1; bounding box: 53×52×40 Å